Protein AF-A0A6P0YME6-F1 (afdb_monomer)

Mean predicted aligned error: 10.95 Å

Sequence (68 aa):
MTSTAQQLPPNLEKILQKFQRITELKRRYEYLLWVAKRVPPFPAEDKLPDYKVPGCVPSLLPMKRSRG

Radius of gyration: 15.06 Å; Cα contacts (8 Å, |Δi|>4): 25; chains: 1; bounding box: 30×27×37 Å

Solvent-accessible surface area (backbone atoms only — not comparable to full-atom values): 4598 Å² total; per-residue (Å²): 142,88,86,73,90,66,80,62,56,71,72,56,48,55,52,49,58,55,55,71,70,48,82,54,66,68,62,43,52,53,49,52,55,53,56,58,70,70,52,76,81,79,61,76,87,70,71,43,78,87,37,48,48,86,92,46,88,71,83,50,60,64,77,79,78,81,80,124

Secondary structure (DSSP, 8-state):
---------HHHHHHHHHHHH--SHHHHHHHHHHHHHTSPPPPGGG--GGG--TT-SS----------

Structure (mmCIF, N/CA/C/O backbone):
data_AF-A0A6P0YME6-F1
#
_entry.id   AF-A0A6P0YME6-F1
#
loop_
_atom_site.group_PDB
_atom_site.id
_atom_site.type_symbol
_atom_site.label_atom_id
_atom_site.label_alt_id
_atom_site.label_comp_id
_atom_site.label_asym_id
_atom_site.label_entity_id
_atom_site.label_seq_id
_atom_site.pdbx_PDB_ins_code
_atom_site.Cartn_x
_atom_site.Cartn_y
_atom_site.Cartn_z
_atom_site.occupancy
_atom_site.B_iso_or_equiv
_atom_site.auth_seq_id
_atom_site.auth_comp_id
_atom_site.auth_asym_id
_atom_site.auth_atom_id
_atom_site.pdbx_PDB_model_num
ATOM 1 N N . MET A 1 1 ? -20.392 16.991 -6.643 1.00 36.66 1 MET A N 1
ATOM 2 C CA . MET A 1 1 ? -19.026 16.664 -7.102 1.00 36.66 1 MET A CA 1
ATOM 3 C C . MET A 1 1 ? -18.999 15.174 -7.393 1.00 36.66 1 MET A C 1
ATOM 5 O O . MET A 1 1 ? -18.779 14.387 -6.486 1.00 36.66 1 MET A O 1
ATOM 9 N N . THR A 1 2 ? -19.358 14.788 -8.617 1.00 45.34 2 THR A N 1
ATOM 10 C CA . THR A 1 2 ? -19.657 13.390 -8.960 1.00 45.34 2 THR A CA 1
ATOM 11 C C . THR A 1 2 ? -19.178 13.129 -10.384 1.00 45.34 2 THR A C 1
ATOM 13 O O . THR A 1 2 ? -19.867 13.500 -11.321 1.00 45.34 2 THR A O 1
ATOM 16 N N . SER A 1 3 ? -17.989 12.543 -10.529 1.00 43.28 3 SER A N 1
ATOM 17 C CA . SER A 1 3 ? -17.392 12.073 -11.792 1.00 43.28 3 SER A CA 1
ATOM 18 C C . SER A 1 3 ? -16.256 11.124 -11.387 1.00 43.28 3 SER A C 1
ATOM 20 O O . SER A 1 3 ? -15.304 11.577 -10.773 1.00 43.28 3 SER A O 1
ATOM 22 N N . THR A 1 4 ? -16.259 9.808 -11.580 1.00 46.34 4 THR A N 1
ATOM 23 C CA . THR A 1 4 ? -17.006 8.921 -12.466 1.00 46.34 4 THR A CA 1
ATOM 24 C C . THR A 1 4 ? -17.240 7.601 -11.721 1.00 46.34 4 THR A C 1
ATOM 26 O O . THR A 1 4 ? -16.307 7.004 -11.187 1.00 46.34 4 THR A O 1
ATOM 29 N N . ALA A 1 5 ? -18.476 7.106 -11.705 1.00 51.19 5 ALA A N 1
ATOM 30 C CA . ALA A 1 5 ? -18.764 5.708 -11.395 1.00 51.19 5 ALA A CA 1
ATOM 31 C C . ALA A 1 5 ? -18.353 4.830 -12.593 1.00 51.19 5 ALA A C 1
ATOM 33 O O . ALA A 1 5 ? -19.170 4.120 -13.172 1.00 51.19 5 ALA A O 1
ATOM 34 N N . GLN A 1 6 ? -17.088 4.918 -13.019 1.00 56.84 6 GLN A N 1
ATOM 35 C CA . GLN A 1 6 ? -16.495 3.876 -13.848 1.00 56.84 6 GLN A CA 1
ATOM 36 C C . GLN A 1 6 ? -16.594 2.617 -13.003 1.00 56.84 6 GLN A C 1
ATOM 38 O O . GLN A 1 6 ? -15.919 2.551 -11.981 1.00 56.84 6 GLN A O 1
ATOM 43 N N . GLN A 1 7 ? -17.495 1.698 -13.367 1.00 60.34 7 GLN A N 1
ATOM 44 C CA . GLN A 1 7 ? -17.706 0.430 -12.672 1.00 60.34 7 GLN A CA 1
ATOM 45 C C . GLN A 1 7 ? -16.338 -0.192 -12.403 1.00 60.34 7 GLN A C 1
ATOM 47 O O . GLN A 1 7 ? -15.686 -0.735 -13.301 1.00 60.34 7 GLN A O 1
ATOM 52 N N . LEU A 1 8 ? -15.852 -0.010 -11.175 1.00 65.88 8 LEU A N 1
ATOM 53 C CA . LEU A 1 8 ? -14.575 -0.553 -10.768 1.00 65.88 8 LEU A CA 1
ATOM 54 C C . LEU A 1 8 ? -14.759 -2.062 -10.875 1.00 65.88 8 LEU A C 1
ATOM 56 O O . LEU A 1 8 ? -15.811 -2.575 -10.484 1.00 65.88 8 LEU A O 1
ATOM 60 N N . PRO A 1 9 ? -13.790 -2.794 -11.443 1.00 79.19 9 PRO A N 1
ATOM 61 C CA . PRO A 1 9 ? -13.914 -4.235 -11.503 1.00 79.19 9 PRO A CA 1
ATOM 62 C C . PRO A 1 9 ? -14.203 -4.741 -10.082 1.00 79.19 9 PRO A C 1
ATOM 64 O O . PRO A 1 9 ? -13.569 -4.262 -9.137 1.00 79.19 9 PRO A O 1
ATOM 67 N N . PRO A 1 10 ? -15.131 -5.695 -9.902 1.00 77.12 10 PRO A N 1
ATOM 68 C CA . PRO A 1 10 ? -15.633 -6.080 -8.577 1.00 77.12 10 PRO A CA 1
ATOM 69 C C . PRO A 1 10 ? -14.515 -6.547 -7.631 1.00 77.12 10 PRO A C 1
ATOM 71 O O . PRO A 1 10 ? -14.630 -6.483 -6.408 1.00 77.12 10 PRO A O 1
ATOM 74 N N . ASN A 1 11 ? -13.385 -6.983 -8.192 1.00 80.50 11 ASN 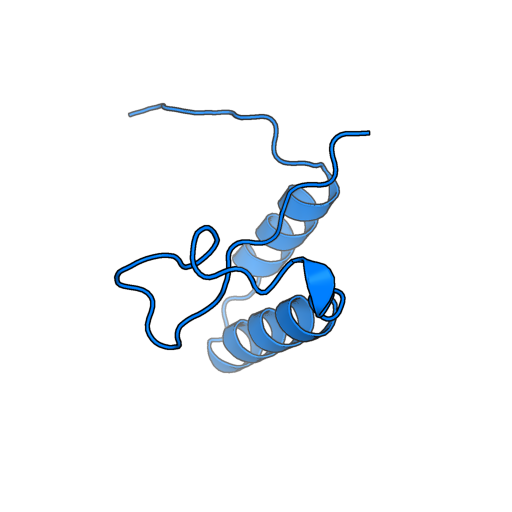A N 1
ATOM 75 C CA . ASN A 1 11 ? -12.175 -7.319 -7.448 1.00 80.50 11 ASN A CA 1
ATOM 76 C C . ASN A 1 11 ? -11.4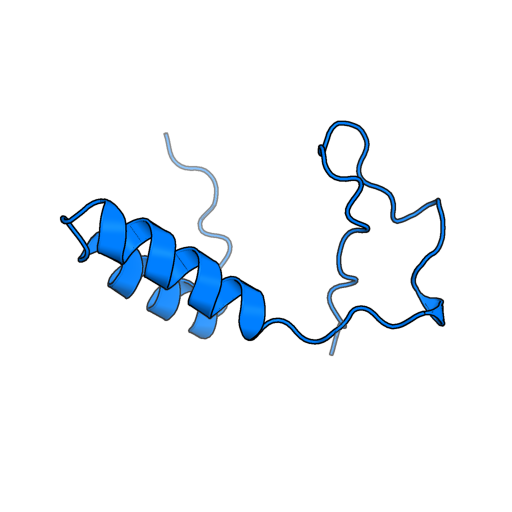94 -6.099 -6.809 1.00 80.50 11 ASN A C 1
ATOM 78 O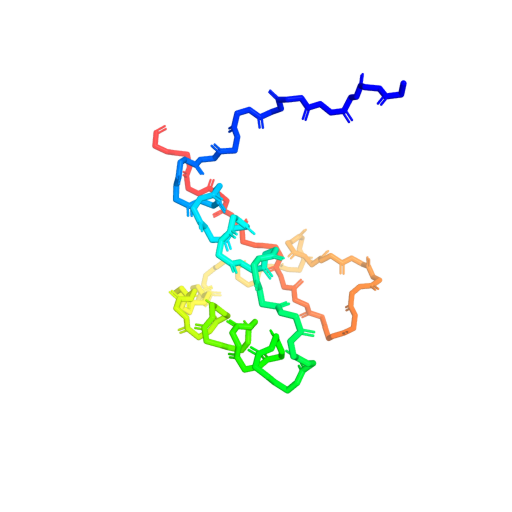 O . ASN A 1 11 ? -11.015 -6.192 -5.681 1.00 80.50 11 ASN A O 1
ATOM 82 N N . LEU A 1 12 ? -11.460 -4.961 -7.498 1.00 84.00 12 LEU A N 1
ATOM 83 C CA . LEU A 1 12 ? -10.851 -3.725 -7.012 1.00 84.00 12 LEU A CA 1
ATOM 84 C C . LEU A 1 12 ? -11.741 -3.063 -5.951 1.00 84.00 12 LEU A C 1
ATOM 86 O O . LEU A 1 12 ? -11.243 -2.631 -4.914 1.00 84.00 12 LEU A O 1
ATOM 90 N N . GLU A 1 13 ? -13.060 -3.095 -6.137 1.00 86.25 13 GLU A N 1
ATOM 91 C CA . GLU A 1 13 ? -14.017 -2.583 -5.151 1.00 86.25 13 GLU A CA 1
ATOM 92 C C . GLU A 1 13 ? -13.915 -3.320 -3.804 1.00 86.25 13 GLU A C 1
ATOM 94 O O . GLU A 1 13 ? -13.820 -2.690 -2.749 1.00 86.25 13 GLU A O 1
ATOM 99 N N . LYS A 1 14 ? -13.791 -4.655 -3.824 1.00 88.06 14 LYS A N 1
ATOM 100 C CA . LYS A 1 14 ? -13.529 -5.458 -2.614 1.00 88.06 14 LYS A CA 1
ATOM 101 C C . LYS A 1 14 ? -12.225 -5.063 -1.916 1.00 88.06 14 LYS A C 1
ATOM 103 O O . LYS A 1 14 ? -12.165 -5.057 -0.685 1.00 88.06 14 LYS A O 1
ATOM 108 N N . ILE A 1 15 ? -11.175 -4.756 -2.681 1.00 89.56 15 ILE A N 1
ATOM 109 C CA . ILE A 1 15 ? -9.884 -4.327 -2.126 1.00 89.56 15 ILE A CA 1
ATOM 110 C C . ILE A 1 15 ? -10.033 -2.968 -1.436 1.00 89.56 15 ILE A C 1
ATOM 112 O O . ILE A 1 15 ? -9.538 -2.816 -0.318 1.00 89.56 15 ILE A O 1
ATOM 116 N N . LEU A 1 16 ? -10.743 -2.023 -2.060 1.00 89.75 16 LEU A N 1
ATOM 117 C CA . LEU A 1 16 ? -10.998 -0.691 -1.506 1.00 89.75 16 LEU A CA 1
ATOM 118 C C . LEU A 1 16 ? -11.858 -0.740 -0.244 1.00 89.75 16 LEU A C 1
ATOM 120 O O . LEU A 1 16 ? -11.499 -0.112 0.748 1.00 89.75 16 LEU A O 1
ATOM 124 N N . GLN A 1 17 ? -12.937 -1.526 -0.238 1.00 90.19 17 GLN A N 1
ATOM 125 C CA . GLN A 1 17 ? -13.780 -1.690 0.950 1.00 90.19 17 GLN A CA 1
ATOM 126 C C . GLN A 1 17 ? -12.982 -2.225 2.145 1.00 90.19 17 GLN A C 1
ATOM 128 O O . GLN A 1 17 ? -13.118 -1.728 3.262 1.00 90.19 17 GLN A O 1
ATOM 133 N N . LYS A 1 18 ? -12.111 -3.219 1.923 1.00 89.56 18 LYS A N 1
ATOM 134 C CA . LYS A 1 18 ? -11.216 -3.731 2.973 1.00 89.56 18 LYS A CA 1
ATOM 135 C C . LYS A 1 18 ? -10.219 -2.671 3.430 1.00 89.56 18 LYS A C 1
ATOM 137 O O . LYS A 1 18 ? -10.033 -2.504 4.629 1.00 89.56 18 LYS A O 1
ATOM 142 N N . PHE A 1 19 ? -9.624 -1.933 2.497 1.00 91.12 19 PHE A N 1
ATOM 143 C CA . PHE A 1 19 ? -8.660 -0.880 2.804 1.00 91.12 19 PHE A CA 1
ATOM 144 C C . PHE A 1 19 ? -9.260 0.263 3.631 1.00 91.12 19 PHE A C 1
ATOM 146 O O . PHE A 1 19 ? -8.618 0.762 4.551 1.00 91.12 19 PHE A O 1
ATOM 153 N N . GLN A 1 20 ? -10.496 0.667 3.331 1.00 90.44 20 GLN A N 1
ATOM 154 C CA . GLN A 1 20 ? -11.209 1.715 4.067 1.00 90.44 20 GLN A CA 1
ATOM 155 C C . GLN A 1 20 ? -11.532 1.314 5.512 1.00 90.44 20 GLN A C 1
ATOM 157 O O . GLN A 1 20 ? -11.588 2.179 6.378 1.00 90.44 20 GLN A O 1
ATOM 162 N N . ARG A 1 21 ? -11.708 0.015 5.788 1.00 93.88 21 ARG A N 1
ATOM 163 C CA . ARG A 1 21 ? -11.972 -0.503 7.142 1.00 93.88 21 ARG A CA 1
ATOM 164 C C . ARG A 1 21 ? -10.730 -0.543 8.037 1.00 93.88 21 ARG A C 1
ATOM 166 O O . ARG A 1 21 ? -10.870 -0.680 9.249 1.00 93.88 21 ARG A O 1
ATOM 173 N N . ILE A 1 22 ? -9.526 -0.456 7.470 1.00 93.50 22 ILE A N 1
ATOM 174 C CA . ILE A 1 22 ? -8.279 -0.470 8.240 1.00 93.50 22 ILE A CA 1
ATOM 175 C C . ILE A 1 22 ? -8.015 0.942 8.772 1.00 93.50 22 ILE A C 1
ATOM 177 O O . ILE A 1 22 ? -7.672 1.850 8.016 1.00 93.50 22 ILE A O 1
ATOM 181 N N . THR A 1 23 ? -8.167 1.116 10.082 1.00 92.56 23 THR A N 1
ATOM 182 C CA . THR A 1 23 ? -7.930 2.389 10.780 1.00 92.56 23 THR A CA 1
ATOM 183 C C . THR A 1 23 ? -6.478 2.564 11.219 1.00 92.56 23 THR A C 1
ATOM 185 O O . THR A 1 23 ? -5.985 3.685 11.297 1.00 92.56 23 THR A O 1
ATOM 188 N N . GLU A 1 24 ? -5.780 1.460 11.486 1.00 95.50 24 GLU A N 1
ATOM 189 C CA . GLU A 1 24 ? -4.403 1.460 11.978 1.00 95.50 24 GLU A CA 1
ATOM 190 C C . GLU A 1 24 ? -3.405 1.655 10.822 1.00 95.50 24 GLU A C 1
ATOM 192 O O . GLU A 1 24 ? -3.467 0.968 9.798 1.00 95.50 24 GLU A O 1
ATOM 197 N N . LEU A 1 25 ? -2.495 2.622 10.973 1.00 93.38 25 LEU A N 1
ATOM 198 C CA . LEU A 1 25 ? -1.624 3.103 9.900 1.00 93.38 25 LEU A CA 1
ATOM 199 C C . LEU A 1 25 ? -0.650 2.025 9.404 1.00 93.38 25 LEU A C 1
ATOM 201 O O . LEU A 1 25 ? -0.492 1.857 8.194 1.00 93.38 25 LEU A O 1
ATOM 205 N N . LYS A 1 26 ? -0.032 1.262 10.310 1.00 94.06 26 LYS A N 1
ATOM 206 C CA . LYS A 1 26 ? 0.932 0.211 9.966 1.00 94.06 26 LYS A CA 1
ATOM 207 C C . LYS A 1 26 ? 0.269 -0.892 9.141 1.00 94.06 26 LYS A C 1
ATOM 209 O O . LYS A 1 26 ? 0.741 -1.203 8.049 1.00 94.06 26 LYS A 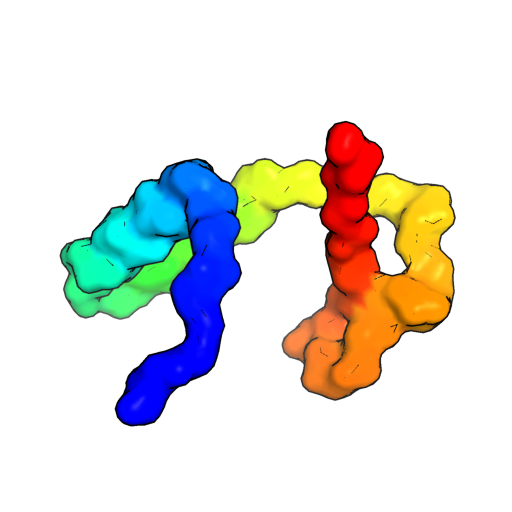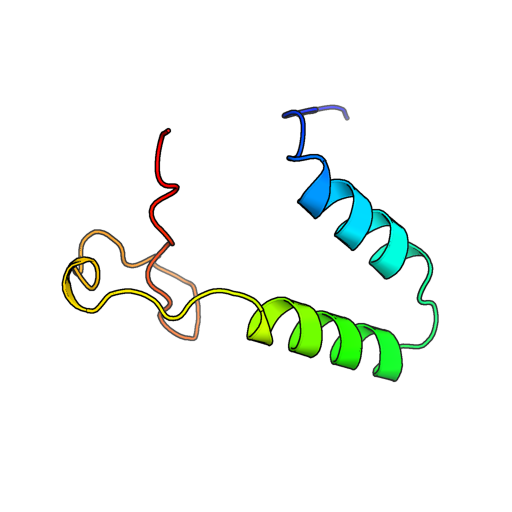O 1
ATOM 214 N N . ARG A 1 27 ? -0.886 -1.398 9.580 1.00 93.81 27 ARG A N 1
ATOM 215 C CA . ARG A 1 27 ? -1.706 -2.373 8.840 1.00 93.81 27 ARG A CA 1
ATOM 216 C C . ARG A 1 27 ? -2.155 -1.843 7.486 1.00 93.81 27 ARG A C 1
ATOM 218 O O . ARG A 1 27 ? -2.260 -2.608 6.529 1.00 93.81 27 ARG A O 1
ATOM 225 N N . ARG A 1 28 ? -2.421 -0.540 7.383 1.00 93.56 28 ARG A N 1
ATOM 226 C CA . ARG A 1 28 ? -2.810 0.099 6.123 1.00 93.56 28 ARG A CA 1
ATOM 227 C C . ARG A 1 28 ? -1.677 0.032 5.098 1.00 93.56 28 ARG A C 1
ATOM 229 O O . ARG A 1 28 ? -1.918 -0.341 3.950 1.00 93.56 28 ARG A O 1
ATOM 236 N N . TYR A 1 29 ? -0.446 0.314 5.524 1.00 94.62 29 TYR A N 1
ATOM 237 C CA . TYR A 1 29 ? 0.749 0.162 4.690 1.00 94.62 29 TYR A CA 1
ATOM 238 C C . TYR A 1 29 ? 1.045 -1.298 4.342 1.00 94.62 29 TYR A C 1
ATOM 240 O O . TYR A 1 29 ? 1.296 -1.611 3.179 1.00 94.62 29 TYR A O 1
ATOM 248 N N . GLU A 1 30 ? 0.963 -2.205 5.314 1.00 94.75 30 GLU A N 1
ATOM 249 C CA . GLU A 1 30 ? 1.157 -3.641 5.082 1.00 94.75 30 GLU A CA 1
ATOM 250 C C . GLU A 1 30 ? 0.167 -4.182 4.044 1.00 94.75 30 GLU A C 1
ATOM 252 O O . GLU A 1 30 ? 0.553 -4.925 3.140 1.00 94.75 30 GLU A O 1
ATOM 257 N N . TYR A 1 31 ? -1.096 -3.754 4.115 1.00 93.81 31 TYR A N 1
ATOM 258 C CA . TYR A 1 31 ? -2.114 -4.136 3.144 1.00 93.81 31 TYR A CA 1
ATOM 259 C C . TYR A 1 31 ? -1.801 -3.616 1.735 1.00 93.81 31 TYR A C 1
ATOM 261 O O . TYR A 1 31 ? -1.951 -4.364 0.770 1.00 93.81 31 TYR A O 1
ATOM 269 N N . LEU A 1 32 ? -1.319 -2.376 1.593 1.00 91.88 32 LEU A N 1
ATOM 270 C CA . LEU A 1 32 ? -0.892 -1.842 0.291 1.00 91.88 32 LEU A CA 1
ATOM 271 C C . LEU A 1 32 ? 0.256 -2.659 -0.305 1.00 91.88 32 LEU A C 1
ATOM 273 O O . LEU A 1 32 ? 0.191 -3.051 -1.471 1.00 91.88 32 LEU A O 1
ATOM 277 N N . LEU A 1 33 ? 1.273 -2.969 0.502 1.00 91.69 33 LEU A N 1
ATOM 278 C CA . LEU A 1 33 ? 2.399 -3.802 0.078 1.00 91.69 33 LEU A CA 1
ATOM 279 C C . LEU A 1 33 ? 1.941 -5.210 -0.313 1.00 91.69 33 LEU A C 1
ATOM 281 O O . LEU A 1 33 ? 2.424 -5.773 -1.295 1.00 91.69 33 LEU A O 1
ATOM 285 N N . TRP A 1 34 ? 0.990 -5.780 0.426 1.00 92.38 34 TRP A N 1
ATOM 286 C CA . TRP A 1 34 ? 0.418 -7.084 0.112 1.00 92.38 34 TRP A CA 1
ATOM 287 C C . TRP A 1 34 ? -0.347 -7.079 -1.214 1.00 92.38 34 TRP A C 1
ATOM 289 O O . TRP A 1 34 ? -0.159 -7.983 -2.026 1.00 92.38 34 TRP A O 1
ATOM 299 N N . VAL A 1 35 ? -1.167 -6.055 -1.474 1.00 90.50 35 VAL A N 1
ATOM 300 C CA . VAL A 1 35 ? -1.871 -5.910 -2.759 1.00 90.50 35 VAL A CA 1
ATOM 301 C C . VAL A 1 35 ? -0.870 -5.755 -3.905 1.00 90.50 35 VAL A C 1
ATOM 303 O O . VAL A 1 35 ? -1.014 -6.436 -4.918 1.00 90.50 35 VAL A O 1
ATOM 306 N N . ALA A 1 36 ? 0.171 -4.935 -3.733 1.00 87.06 36 ALA A N 1
ATOM 307 C CA . ALA A 1 36 ? 1.203 -4.721 -4.749 1.00 87.06 36 ALA A CA 1
ATOM 308 C C . ALA A 1 36 ? 1.947 -6.017 -5.119 1.00 87.06 36 ALA A C 1
ATOM 310 O O . ALA A 1 36 ? 2.174 -6.279 -6.296 1.00 87.06 36 ALA A O 1
ATOM 311 N N . LYS A 1 37 ? 2.257 -6.876 -4.140 1.00 87.44 37 LYS A N 1
ATOM 312 C CA . LYS A 1 37 ? 2.920 -8.175 -4.373 1.00 87.44 37 LYS A CA 1
ATOM 313 C C . LYS A 1 37 ? 2.088 -9.170 -5.185 1.00 87.44 37 LYS A C 1
ATOM 315 O O . LYS A 1 37 ? 2.644 -10.110 -5.738 1.00 87.44 37 LYS A O 1
ATOM 320 N N . ARG A 1 38 ? 0.763 -9.004 -5.230 1.00 85.81 38 ARG A N 1
ATOM 321 C CA . ARG A 1 38 ? -0.141 -9.882 -5.994 1.00 85.81 38 ARG A CA 1
ATOM 322 C C . ARG A 1 38 ? -0.243 -9.489 -7.463 1.00 85.81 38 ARG A C 1
ATOM 3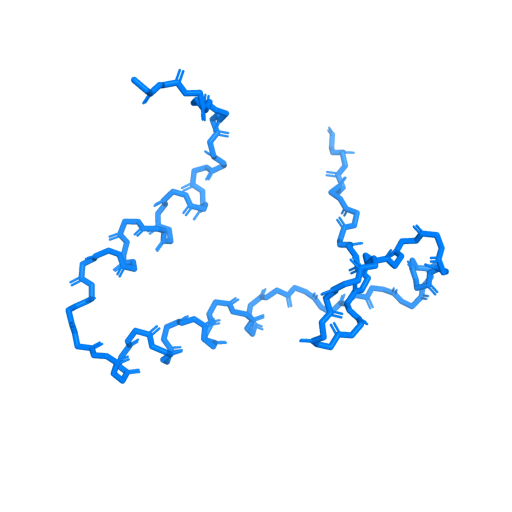24 O O . ARG A 1 38 ? -0.857 -10.220 -8.237 1.00 85.81 38 ARG A O 1
ATOM 331 N N . VAL A 1 39 ? 0.301 -8.333 -7.833 1.00 84.31 39 VAL A N 1
ATOM 332 C CA . VAL A 1 39 ? 0.315 -7.878 -9.217 1.00 84.31 39 VAL A CA 1
ATOM 333 C C . VAL A 1 39 ? 1.311 -8.745 -9.998 1.00 84.31 39 VAL A C 1
ATOM 335 O O . VAL A 1 39 ? 2.446 -8.903 -9.544 1.00 84.31 39 VAL A O 1
ATOM 338 N N . PRO A 1 40 ? 0.911 -9.325 -11.147 1.00 83.00 40 PRO A N 1
ATOM 339 C CA . PRO A 1 40 ? 1.813 -10.115 -11.976 1.00 83.00 40 PRO A CA 1
ATOM 340 C C . PRO A 1 40 ? 3.068 -9.319 -12.362 1.00 83.00 40 PRO A C 1
ATOM 342 O O . PRO A 1 40 ? 2.976 -8.105 -12.567 1.00 83.00 40 PRO A O 1
ATOM 345 N N . PRO A 1 41 ? 4.237 -9.971 -12.488 1.00 79.81 41 PRO A N 1
ATOM 346 C CA . PRO A 1 41 ? 5.427 -9.300 -12.984 1.00 79.81 41 PRO A CA 1
ATOM 347 C C . PRO A 1 41 ? 5.168 -8.776 -14.396 1.00 79.81 41 PRO A C 1
ATOM 349 O O . PRO A 1 41 ? 4.518 -9.424 -15.215 1.00 79.81 41 PRO A O 1
ATOM 352 N N . PHE A 1 42 ? 5.674 -7.581 -14.677 1.00 75.06 42 PHE A N 1
ATOM 353 C CA . PHE A 1 42 ? 5.468 -6.949 -15.970 1.00 75.06 42 PHE A CA 1
ATOM 354 C C . PHE A 1 42 ? 6.310 -7.655 -17.053 1.00 75.06 42 PHE A C 1
ATOM 356 O O . PHE A 1 42 ? 7.530 -7.782 -16.862 1.00 75.06 42 PHE A O 1
ATOM 363 N N . 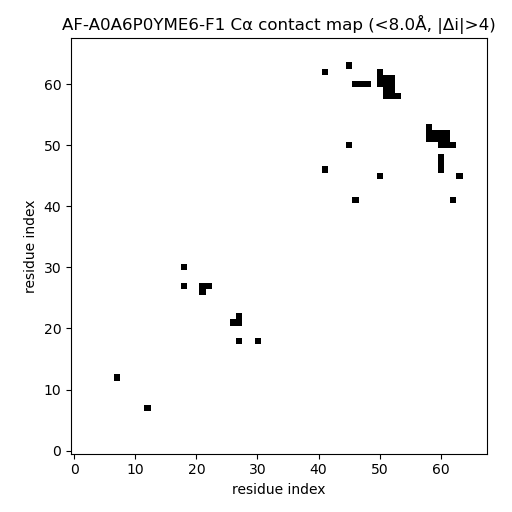PRO A 1 43 ? 5.700 -8.117 -18.163 1.00 79.56 43 PRO A N 1
ATOM 364 C CA . PRO A 1 43 ? 6.408 -8.843 -19.213 1.00 79.56 43 PRO A CA 1
ATOM 365 C C . PRO A 1 43 ? 7.496 -7.966 -19.836 1.00 79.56 43 PRO A C 1
ATOM 367 O O . PRO A 1 43 ? 7.323 -6.761 -20.012 1.00 79.56 43 PRO A O 1
ATOM 370 N N . ALA A 1 44 ? 8.652 -8.563 -20.139 1.00 72.44 44 ALA A N 1
ATOM 371 C CA . ALA A 1 44 ? 9.802 -7.828 -20.668 1.00 72.44 44 ALA A CA 1
ATOM 372 C C . ALA A 1 44 ? 9.512 -7.192 -22.040 1.00 72.44 44 ALA A C 1
ATOM 374 O O . ALA A 1 44 ? 10.022 -6.116 -22.331 1.00 72.44 44 ALA A O 1
ATOM 375 N N . GLU A 1 45 ? 8.648 -7.830 -22.828 1.00 74.88 45 GLU A N 1
ATOM 376 C CA . GLU A 1 45 ? 8.230 -7.413 -24.172 1.00 74.88 45 GLU A CA 1
ATOM 377 C C . GLU A 1 45 ? 7.436 -6.099 -24.174 1.00 74.88 45 GLU A C 1
ATOM 379 O O . GLU A 1 45 ? 7.542 -5.311 -25.110 1.00 74.88 45 GLU A O 1
ATOM 384 N N . ASP A 1 46 ? 6.694 -5.812 -23.101 1.00 68.06 46 ASP A N 1
ATOM 385 C CA . ASP A 1 46 ? 5.929 -4.569 -22.973 1.00 68.06 46 ASP A CA 1
ATOM 386 C C . ASP A 1 46 ? 6.730 -3.451 -22.285 1.00 68.06 46 ASP A C 1
ATOM 388 O O . ASP A 1 46 ? 6.198 -2.361 -22.062 1.00 68.06 46 ASP A O 1
ATOM 392 N N . LYS A 1 47 ? 8.021 -3.660 -21.962 1.00 68.94 47 LYS A N 1
ATOM 393 C CA . LYS A 1 47 ? 8.911 -2.624 -21.388 1.00 68.94 47 LYS A CA 1
ATOM 394 C C . LYS A 1 47 ? 9.386 -1.630 -22.445 1.00 68.94 47 LYS A C 1
ATOM 396 O O . LYS A 1 47 ? 10.578 -1.367 -22.575 1.00 68.94 47 LYS A O 1
ATOM 401 N N . LEU A 1 48 ? 8.444 -1.071 -23.196 1.00 71.38 48 LEU A N 1
ATOM 402 C CA . LEU A 1 48 ? 8.710 -0.074 -24.224 1.00 71.38 48 LEU A CA 1
ATOM 403 C C . LEU A 1 48 ? 8.672 1.334 -23.617 1.00 71.38 48 LEU A C 1
ATOM 405 O O . LEU A 1 48 ? 7.802 1.618 -22.793 1.00 71.38 48 LEU A O 1
ATOM 409 N N . PRO A 1 49 ? 9.572 2.238 -24.034 1.00 67.75 49 PRO A N 1
ATOM 410 C CA . PRO A 1 49 ? 9.642 3.600 -23.506 1.00 67.75 49 PRO A CA 1
ATOM 411 C C . PRO A 1 49 ? 8.337 4.394 -23.687 1.00 67.75 49 PRO A C 1
ATOM 413 O O . PRO A 1 49 ? 8.057 5.270 -22.873 1.00 67.75 49 PRO A O 1
ATOM 416 N N . ASP A 1 50 ? 7.510 4.039 -24.674 1.00 68.06 50 ASP A N 1
ATOM 417 C CA . ASP A 1 50 ? 6.179 4.624 -24.901 1.00 68.06 50 ASP A CA 1
ATOM 418 C C . ASP A 1 50 ? 5.187 4.324 -23.773 1.00 68.06 50 ASP A C 1
ATOM 420 O O . ASP A 1 50 ? 4.298 5.122 -23.484 1.00 68.06 50 ASP A O 1
ATOM 424 N N . TYR A 1 51 ? 5.352 3.192 -23.088 1.00 66.94 51 TYR A N 1
ATOM 425 C CA . TYR A 1 51 ? 4.581 2.866 -21.895 1.00 66.94 51 TYR A CA 1
ATOM 426 C C . TYR A 1 51 ? 5.264 3.403 -20.654 1.00 66.94 51 TYR A C 1
ATOM 428 O O . TYR A 1 51 ? 5.122 2.781 -19.623 1.00 66.94 51 TYR A O 1
ATOM 436 N N . LYS A 1 52 ? 6.049 4.482 -20.691 1.00 64.62 52 LYS A N 1
ATOM 437 C CA . LYS A 1 52 ? 6.603 5.102 -19.480 1.00 64.62 52 LYS A CA 1
ATOM 438 C C . LYS A 1 52 ? 5.686 6.237 -19.045 1.00 64.62 52 LYS A C 1
ATOM 440 O O . LYS A 1 52 ? 5.435 7.150 -19.821 1.00 64.62 52 LYS A O 1
ATOM 445 N N . VAL A 1 53 ? 5.208 6.221 -17.798 1.00 66.31 53 VAL A N 1
ATOM 446 C CA . VAL A 1 53 ? 4.444 7.361 -17.265 1.00 66.31 53 VAL A CA 1
ATOM 447 C C . VAL A 1 53 ? 5.422 8.446 -16.806 1.00 66.31 53 VAL A C 1
ATOM 449 O O . VAL A 1 53 ? 6.189 8.211 -15.865 1.00 66.31 53 VAL A O 1
ATOM 452 N N . PRO A 1 54 ? 5.432 9.630 -17.445 1.00 62.03 54 PRO A N 1
ATOM 453 C CA . PRO A 1 54 ? 6.253 10.743 -16.987 1.00 62.03 54 PRO A CA 1
ATOM 454 C C . PRO A 1 54 ? 5.748 11.244 -15.623 1.00 62.03 54 PRO A C 1
ATOM 456 O O . PRO A 1 54 ? 4.546 11.361 -15.401 1.00 62.03 54 PRO A O 1
ATOM 459 N N . GLY A 1 55 ? 6.668 11.525 -14.692 1.00 65.50 55 GLY A N 1
ATOM 460 C CA . GLY A 1 55 ? 6.350 12.084 -13.366 1.00 65.50 55 GLY A CA 1
ATOM 461 C C . GLY A 1 55 ? 6.094 11.070 -12.242 1.00 65.50 55 GLY A C 1
ATOM 462 O O . GLY A 1 55 ? 5.923 11.478 -11.096 1.00 65.50 55 GLY A O 1
ATOM 463 N N . CYS A 1 56 ? 6.115 9.762 -12.518 1.00 57.47 56 CYS A N 1
ATOM 464 C CA . CYS A 1 56 ? 6.071 8.737 -11.474 1.00 57.47 56 CYS A CA 1
ATOM 465 C C . CYS A 1 56 ? 7.504 8.335 -11.085 1.00 57.47 56 CYS A C 1
ATOM 467 O O . CYS A 1 56 ? 8.271 7.841 -11.915 1.00 57.47 56 CYS A O 1
ATOM 469 N N . VAL A 1 57 ? 7.879 8.593 -9.831 1.00 59.75 57 VAL A N 1
ATOM 470 C CA . VAL A 1 57 ? 9.145 8.153 -9.234 1.00 59.75 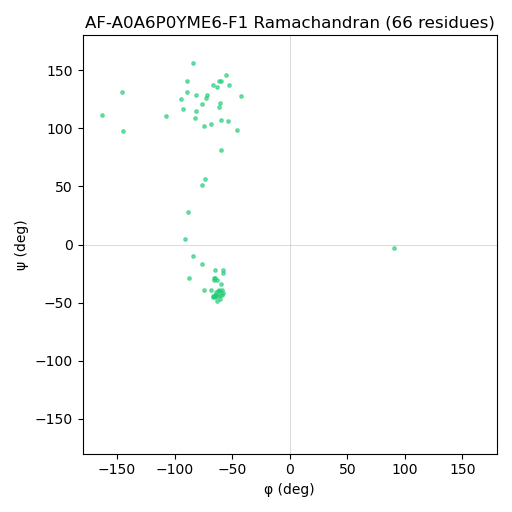57 VAL A CA 1
ATOM 471 C C . VAL A 1 57 ? 8.781 7.041 -8.246 1.00 59.75 57 VAL A C 1
ATOM 473 O O . VAL A 1 57 ? 8.123 7.331 -7.248 1.00 59.75 57 VAL A O 1
ATOM 476 N N . PRO A 1 58 ? 9.125 5.771 -8.511 1.00 53.53 58 PRO A N 1
ATOM 477 C CA . PRO A 1 58 ? 10.051 5.282 -9.528 1.00 53.53 58 PRO A CA 1
ATOM 478 C C . PRO A 1 58 ? 9.379 5.129 -10.899 1.00 53.53 58 PRO A C 1
ATOM 480 O O . PRO A 1 58 ? 8.168 4.971 -10.996 1.00 53.53 58 PRO A O 1
ATOM 483 N N . SER A 1 59 ? 10.180 5.169 -11.964 1.00 51.38 59 SER A N 1
ATOM 484 C CA . SER A 1 59 ? 9.759 5.045 -13.364 1.00 51.38 59 SER A CA 1
ATOM 485 C C . SER A 1 59 ? 9.054 3.714 -13.663 1.00 51.38 59 SER A C 1
ATOM 487 O O . SER A 1 59 ? 9.673 2.776 -14.161 1.00 51.38 59 SER A O 1
ATOM 489 N N . LEU A 1 60 ? 7.768 3.615 -13.343 1.00 55.41 60 LEU A N 1
ATOM 490 C CA . LEU A 1 60 ? 6.952 2.440 -13.619 1.00 55.41 60 LEU A CA 1
ATOM 491 C C . LEU A 1 60 ? 6.316 2.567 -15.005 1.00 55.41 60 LEU A C 1
ATOM 493 O O . LEU A 1 60 ? 5.745 3.602 -15.356 1.00 55.41 60 LEU A O 1
ATOM 497 N N . LEU A 1 61 ? 6.435 1.498 -15.791 1.00 55.62 61 LEU A N 1
ATOM 498 C CA . LEU A 1 61 ? 5.732 1.376 -17.058 1.00 55.62 61 LEU A CA 1
ATOM 499 C C . LEU A 1 61 ? 4.256 1.041 -16.768 1.00 55.62 61 LEU A C 1
ATOM 501 O O . LEU A 1 61 ? 4.013 0.043 -16.081 1.00 55.62 61 LEU A O 1
ATOM 505 N N . PRO A 1 62 ? 3.252 1.833 -17.193 1.00 56.25 62 PRO A N 1
ATOM 506 C CA . PRO A 1 62 ? 1.846 1.462 -17.188 1.00 56.25 62 PRO A CA 1
ATOM 507 C C . PRO A 1 62 ? 1.613 0.037 -17.666 1.00 56.25 62 PRO A C 1
ATOM 509 O O . PRO A 1 62 ? 2.007 -0.367 -18.758 1.00 56.25 62 PRO A O 1
ATOM 512 N N . MET A 1 63 ? 0.889 -0.706 -16.834 1.00 53.12 63 MET A N 1
ATOM 513 C CA . MET A 1 63 ? 0.341 -1.996 -17.207 1.00 53.12 63 MET A CA 1
ATOM 514 C C . MET A 1 63 ? -0.612 -1.825 -18.386 1.00 53.12 63 MET A C 1
ATOM 516 O O . MET A 1 63 ? -1.620 -1.120 -18.276 1.00 53.12 63 MET A O 1
ATOM 520 N N . LYS A 1 64 ? -0.337 -2.509 -19.500 1.00 54.81 64 LYS A N 1
ATOM 521 C CA . LYS A 1 64 ? -1.355 -2.703 -20.526 1.00 54.81 64 LYS A CA 1
ATOM 522 C C . LYS A 1 64 ? -2.503 -3.487 -19.919 1.00 54.81 64 LYS A C 1
ATOM 524 O O . LYS A 1 64 ? -2.350 -4.626 -19.485 1.00 54.81 64 LYS A O 1
ATOM 529 N N . ARG A 1 65 ? -3.680 -2.869 -19.891 1.00 49.50 65 ARG A N 1
ATOM 530 C CA . ARG A 1 65 ? -4.919 -3.568 -19.570 1.00 4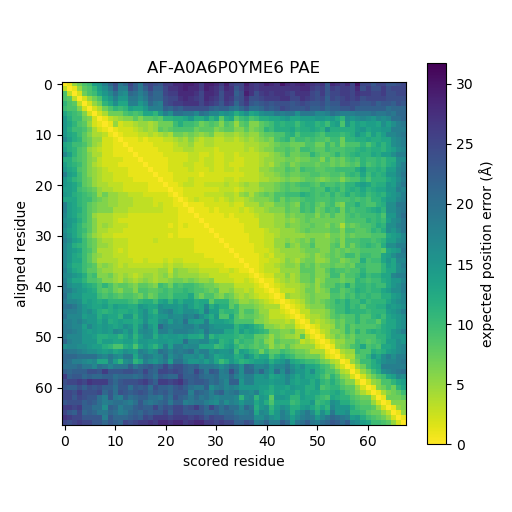9.50 65 ARG A CA 1
ATOM 531 C C . ARG A 1 65 ? -5.189 -4.522 -20.732 1.00 49.50 65 ARG A C 1
ATOM 533 O O . ARG A 1 65 ? -5.572 -4.064 -21.805 1.00 49.50 65 ARG A O 1
ATOM 540 N N . SER A 1 66 ? -4.920 -5.813 -20.525 1.00 45.31 66 SER A N 1
ATOM 541 C CA . SER A 1 66 ? -5.292 -6.871 -21.467 1.00 45.31 66 SER A CA 1
ATOM 542 C C . SER A 1 66 ? -6.790 -6.737 -21.743 1.00 45.31 66 SER A C 1
ATOM 544 O O . SER A 1 66 ? -7.613 -6.928 -20.844 1.00 45.31 66 SER A O 1
ATOM 546 N N . ARG A 1 67 ? -7.128 -6.251 -22.941 1.00 51.06 67 ARG A N 1
ATOM 547 C CA . ARG A 1 67 ? -8.500 -6.223 -23.441 1.00 51.06 67 ARG A CA 1
ATOM 548 C C . ARG A 1 67 ? -8.825 -7.663 -23.816 1.00 51.06 67 ARG A C 1
ATOM 550 O O . ARG A 1 67 ? -8.304 -8.149 -24.814 1.00 51.06 67 ARG A O 1
ATOM 557 N N . GLY A 1 68 ? -9.583 -8.328 -22.946 1.00 45.31 68 GLY A N 1
ATOM 558 C CA . GLY A 1 68 ? -10.364 -9.503 -23.322 1.00 45.31 68 GLY A CA 1
ATOM 559 C C . GLY A 1 68 ? -11.538 -9.089 -24.191 1.00 45.31 68 GLY A C 1
ATOM 560 O O . GLY A 1 68 ? -12.031 -7.953 -23.984 1.00 45.31 68 GLY A O 1
#

pLDDT: mean 73.66, std 17.14, range [36.66, 95.5]

Foldseek 3Di:
DQDDPPVDPVVVVVLVVVLVPDPDPVVNVVSVVVVVVPDDDADPVQPDPVQFDPPDVVGDRDDDPPDD

Nearest PDB structures (foldseek):
  3g0m-assembly1_A  TM=8.815E-01  e=1.677E-01  Salmonella enterica subsp. enterica serovar Typhimurium str. LT2
  8vbs-assembly1_D  TM=8.331E-01  e=1.677E-01  Escherichia coli
  6x0m-assembly1_O  TM=6.199E-01  e=4.391E+00  Homo sapiens